Protein AF-A0A7W9NEM8-F1 (afdb_monomer)

pLDDT: mean 87.41, std 11.11, range [58.97, 96.44]

Solvent-accessible surface area (backbone atoms only — not comparable to full-atom values): 5603 Å² total; per-residue (Å²): 80,32,40,33,30,33,31,46,87,86,58,72,79,45,74,34,38,37,31,68,85,69,69,39,71,70,36,86,44,41,68,63,26,38,53,37,39,56,77,24,72,59,40,75,91,55,26,72,30,32,57,94,78,57,75,76,53,89,83,60,74,59,81,52,44,29,42,34,35,37,40,38,44,46,96,88,41,79,39,83,47,75,53,74,27,61,18,69,59,60,38,31,39,43,42,30,55,54,68,58,122

Sequence (101 aa):
MTAVTSAGDKERKQARTLRCDPVGGDHPHGEAACRDITAAAGDFDRLPGDAAKGVCGAGSDLYDPVTVSATGVWDGVTVDYRKTFPNQCKLRLRTGSVFDL

Organism: NCBI:txid103725

Nearest PDB structures (foldseek):
  3sic-assembly1_I-2  TM=8.277E-01  e=9.816E-08  unclassified
  2sic-assembly1_I-2  TM=8.229E-01  e=8.661E-08  unclassified
  6i0i-assembly1_B  TM=7.701E-01  e=4.350E-08  Streptomyces mobaraensis NBRC 13819 = DSM 40847
  6i0i-assembly1_A  TM=8.091E-01  e=2.673E-07  Streptomyces mobaraensis NBRC 13819 = DSM 40847
  4hx2-assembly1_D  TM=7.306E-01  e=4.202E-06  Streptomyces caespitosus

Foldseek 3Di:
DKKKWKDWPPDDIDIWDFDVVPTDTDQPPRPVLSVQCVVVQNDQQSRQACLVPDDQDPVNVQFTKMKMWMFDDGPNDTGTDIDIDRDPVRVRRRRPSNNVD

Structure (mmCIF, N/CA/C/O backbone):
data_AF-A0A7W9NEM8-F1
#
_entry.id   AF-A0A7W9NEM8-F1
#
loop_
_atom_site.group_PDB
_atom_site.id
_atom_site.type_symbol
_atom_site.label_atom_id
_atom_site.label_alt_id
_atom_site.label_comp_id
_atom_site.label_asym_id
_atom_site.label_entity_id
_atom_site.label_seq_id
_atom_site.pdbx_PDB_ins_code
_atom_site.Cartn_x
_atom_site.Cartn_y
_atom_site.Cartn_z
_atom_site.occupancy
_atom_site.B_iso_or_equiv
_atom_site.auth_seq_id
_atom_site.auth_comp_id
_atom_site.auth_asym_id
_atom_site.auth_atom_id
_atom_site.pdbx_PDB_model_num
ATOM 1 N N . MET A 1 1 ? -4.551 3.702 13.252 1.00 66.31 1 MET A 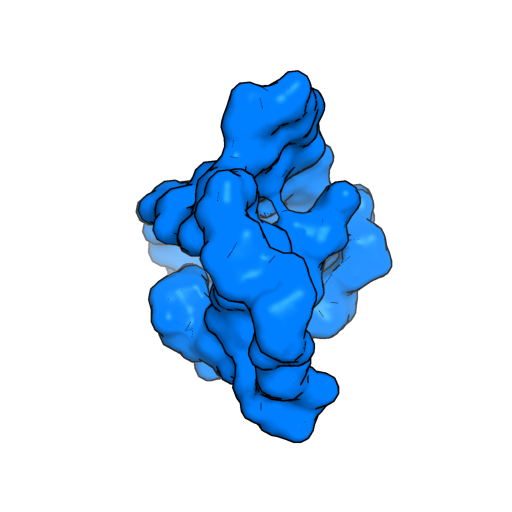N 1
ATOM 2 C CA . MET A 1 1 ? -3.387 4.526 12.842 1.00 66.31 1 MET A CA 1
ATOM 3 C C . MET A 1 1 ? -2.323 3.554 12.386 1.00 66.31 1 MET A C 1
ATOM 5 O O . MET A 1 1 ? -2.093 2.575 13.089 1.00 66.31 1 MET A O 1
ATOM 9 N N . THR A 1 2 ? -1.747 3.789 11.215 1.00 80.38 2 THR A N 1
ATOM 10 C CA . THR A 1 2 ? -0.816 2.879 10.547 1.00 80.38 2 THR A CA 1
ATOM 11 C C . THR A 1 2 ? 0.407 3.670 10.111 1.00 80.38 2 THR A C 1
ATOM 13 O O . THR A 1 2 ? 0.277 4.705 9.463 1.00 80.38 2 THR A O 1
ATOM 16 N N . ALA A 1 3 ? 1.593 3.217 10.494 1.00 80.88 3 ALA A N 1
ATOM 17 C CA . ALA A 1 3 ? 2.853 3.723 9.986 1.00 80.88 3 ALA A CA 1
ATOM 18 C C . ALA A 1 3 ? 3.219 2.936 8.729 1.00 80.88 3 ALA A C 1
ATOM 20 O O . ALA A 1 3 ? 3.282 1.708 8.755 1.00 80.88 3 ALA A O 1
ATOM 21 N N . VAL A 1 4 ? 3.464 3.642 7.634 1.00 84.06 4 VAL A N 1
ATOM 22 C CA . VAL A 1 4 ? 3.878 3.066 6.360 1.00 84.06 4 VAL A CA 1
ATOM 23 C C . VAL A 1 4 ? 5.322 3.472 6.101 1.00 84.06 4 VAL A C 1
ATOM 25 O O . VAL A 1 4 ? 5.693 4.626 6.297 1.00 84.06 4 VAL A O 1
ATOM 28 N N . THR A 1 5 ? 6.161 2.512 5.725 1.00 83.75 5 THR A N 1
ATOM 29 C CA . THR A 1 5 ? 7.595 2.701 5.493 1.00 83.75 5 THR A CA 1
ATOM 30 C C . THR A 1 5 ? 8.008 2.099 4.153 1.00 83.75 5 THR A C 1
ATOM 32 O O . THR A 1 5 ? 7.577 0.995 3.816 1.00 83.75 5 THR A O 1
ATOM 35 N N . SER A 1 6 ? 8.891 2.778 3.420 1.00 80.50 6 SER A N 1
ATOM 36 C CA . SER A 1 6 ? 9.540 2.274 2.205 1.00 80.50 6 SER A CA 1
ATOM 37 C C . SER A 1 6 ? 11.065 2.406 2.299 1.00 80.50 6 SER A C 1
ATOM 39 O O . SER A 1 6 ? 11.586 3.343 2.911 1.00 80.50 6 SER A O 1
ATOM 41 N N . ALA A 1 7 ? 11.793 1.426 1.759 1.00 75.00 7 ALA A N 1
ATOM 42 C CA . ALA A 1 7 ? 13.254 1.399 1.743 1.00 75.00 7 ALA A CA 1
ATOM 43 C C . ALA A 1 7 ? 13.783 0.642 0.512 1.00 75.00 7 ALA A C 1
ATOM 45 O O . ALA A 1 7 ? 13.396 -0.505 0.283 1.00 75.00 7 ALA A O 1
ATOM 46 N N . GLY A 1 8 ? 14.673 1.265 -0.265 1.00 65.75 8 GLY A N 1
ATOM 47 C CA . GLY A 1 8 ? 15.389 0.614 -1.372 1.00 65.75 8 GLY A CA 1
ATOM 48 C C . GLY A 1 8 ? 16.767 0.088 -0.958 1.00 65.75 8 GLY A C 1
ATOM 49 O O . GLY A 1 8 ? 17.307 0.509 0.067 1.00 65.75 8 GLY A O 1
ATOM 50 N N . ASP A 1 9 ? 17.353 -0.788 -1.780 1.00 58.97 9 ASP A N 1
ATOM 51 C CA . ASP A 1 9 ? 18.675 -1.400 -1.549 1.00 58.97 9 ASP A CA 1
ATOM 52 C C . ASP A 1 9 ? 19.832 -0.388 -1.460 1.00 58.97 9 ASP A C 1
ATOM 54 O O . ASP A 1 9 ? 20.866 -0.689 -0.859 1.00 58.97 9 ASP A O 1
ATOM 58 N N . LYS A 1 10 ? 19.674 0.817 -2.032 1.00 60.31 10 LYS A N 1
ATOM 59 C CA . LYS A 1 10 ? 20.732 1.839 -2.058 1.00 60.31 10 LYS A CA 1
ATOM 60 C C . LYS A 1 10 ? 20.553 3.058 -1.159 1.00 60.31 10 LYS A C 1
ATOM 62 O O . LYS A 1 10 ? 21.580 3.675 -0.924 1.00 60.31 10 LYS A O 1
ATOM 67 N N . GLU A 1 11 ? 19.370 3.419 -0.635 1.00 66.50 11 GLU A N 1
ATOM 68 C CA . GLU A 1 11 ? 19.274 4.457 0.418 1.00 66.50 11 GLU A CA 1
ATOM 69 C C . GLU A 1 11 ? 17.870 4.734 1.012 1.00 66.50 11 GLU A C 1
ATOM 71 O O . GLU A 1 11 ? 16.837 4.379 0.452 1.00 66.50 11 GLU A O 1
ATOM 76 N N . ARG A 1 12 ? 17.921 5.413 2.178 1.00 66.75 12 ARG A N 1
ATOM 77 C CA . ARG A 1 12 ? 16.903 6.062 3.040 1.00 66.75 12 ARG A CA 1
ATOM 78 C C . ARG A 1 12 ? 15.548 5.374 3.222 1.00 66.75 12 ARG A C 1
ATOM 80 O O . ARG A 1 12 ? 14.633 5.488 2.417 1.00 66.75 12 ARG A O 1
ATOM 87 N N . LYS A 1 13 ? 15.375 4.828 4.429 1.00 77.94 13 LYS A N 1
ATOM 88 C CA . LYS A 1 13 ? 14.065 4.488 4.988 1.00 77.94 13 LYS A CA 1
ATOM 89 C C . LYS A 1 13 ? 13.244 5.764 5.155 1.00 77.94 13 LYS A C 1
ATOM 91 O O . LYS A 1 13 ? 13.617 6.634 5.942 1.00 77.94 13 LYS A O 1
ATOM 96 N N . GLN A 1 14 ? 12.134 5.855 4.441 1.00 86.50 14 GLN A N 1
ATOM 97 C CA . GLN A 1 14 ? 11.130 6.883 4.665 1.00 86.50 14 GLN A CA 1
ATOM 98 C C . GLN A 1 14 ? 9.956 6.260 5.398 1.00 86.50 14 GLN A C 1
ATOM 100 O O . GLN A 1 14 ? 9.493 5.196 5.002 1.00 86.50 14 GLN A O 1
ATOM 105 N N . ALA A 1 15 ? 9.486 6.913 6.455 1.00 91.06 15 ALA A N 1
ATOM 106 C CA . ALA A 1 15 ? 8.287 6.517 7.177 1.00 91.06 15 ALA A CA 1
ATOM 107 C C . ALA A 1 15 ? 7.315 7.695 7.220 1.00 91.06 15 ALA A C 1
ATOM 109 O O . ALA A 1 15 ? 7.741 8.840 7.392 1.00 91.06 15 ALA A O 1
ATOM 110 N N . ARG A 1 16 ? 6.027 7.397 7.058 1.00 95.31 16 ARG A N 1
ATOM 111 C CA . ARG A 1 16 ? 4.914 8.327 7.254 1.00 95.31 16 ARG A CA 1
ATOM 112 C C . ARG A 1 16 ? 3.825 7.649 8.067 1.00 95.31 16 ARG A C 1
ATOM 114 O O . ARG A 1 16 ? 3.641 6.434 8.023 1.00 95.31 16 ARG A O 1
ATOM 121 N N . THR A 1 17 ? 3.086 8.450 8.802 1.00 95.94 17 THR A N 1
ATOM 122 C CA . THR A 1 17 ? 1.891 8.062 9.535 1.00 95.94 17 THR A CA 1
ATOM 123 C C . THR A 1 17 ? 0.649 8.299 8.687 1.00 95.94 17 THR A C 1
ATOM 125 O O . THR A 1 17 ? 0.532 9.294 7.970 1.00 95.94 17 THR A O 1
ATOM 128 N N . LEU A 1 18 ? -0.297 7.373 8.792 1.00 96.19 18 LEU A N 1
ATOM 129 C CA . LEU A 1 18 ? -1.593 7.445 8.145 1.00 96.19 18 LEU A CA 1
ATOM 130 C C . LEU A 1 18 ? -2.691 7.066 9.141 1.00 96.19 18 LEU A C 1
ATOM 132 O O . LEU A 1 18 ? -2.626 6.062 9.857 1.00 96.19 18 LEU A O 1
ATOM 136 N N . ARG A 1 19 ? -3.737 7.875 9.188 1.00 96.00 19 ARG A N 1
ATOM 137 C CA . ARG A 1 19 ? -4.999 7.590 9.871 1.00 96.00 19 ARG A CA 1
ATOM 138 C C . ARG A 1 19 ? -6.102 7.736 8.838 1.00 96.00 19 ARG A C 1
ATOM 140 O O . ARG A 1 19 ? -6.027 8.664 8.047 1.00 96.00 19 ARG A O 1
ATOM 147 N N . CYS A 1 20 ? -7.080 6.831 8.841 1.00 95.69 20 CYS A N 1
ATOM 148 C CA . CYS A 1 20 ? -8.137 6.804 7.826 1.00 95.69 20 CYS A CA 1
ATOM 149 C C . CYS A 1 20 ? -9.522 7.201 8.336 1.00 95.69 20 CYS A C 1
ATOM 151 O O . CYS A 1 20 ? -10.413 7.399 7.520 1.00 95.69 20 CYS A O 1
ATOM 153 N N . ASP A 1 21 ? -9.681 7.390 9.649 1.00 89.25 21 ASP A N 1
ATOM 154 C CA . ASP A 1 21 ? -10.932 7.856 10.245 1.00 89.25 21 ASP A CA 1
ATOM 155 C C . ASP A 1 21 ? -10.683 8.909 11.352 1.00 89.25 21 ASP A C 1
ATOM 157 O O . ASP A 1 21 ? -10.190 8.590 12.444 1.00 89.25 21 ASP A O 1
ATOM 161 N N . PRO A 1 22 ? -10.931 10.200 11.063 1.00 93.00 22 PRO A N 1
ATOM 162 C CA . PRO A 1 22 ? -10.840 10.818 9.734 1.00 93.00 22 PRO A CA 1
ATOM 163 C C . PRO A 1 22 ? -9.425 10.721 9.135 1.00 93.00 22 PRO A C 1
ATOM 165 O O . PRO A 1 22 ? -8.445 10.482 9.852 1.00 93.00 22 PRO A O 1
ATOM 168 N N . VAL A 1 23 ? -9.316 10.949 7.819 1.00 95.69 23 VAL A N 1
ATOM 169 C CA . VAL A 1 23 ? -8.031 10.947 7.098 1.00 95.69 23 VAL A CA 1
ATOM 170 C C . VAL A 1 23 ? -7.058 11.963 7.711 1.00 95.69 23 VAL A C 1
ATOM 172 O O . VAL A 1 23 ? -7.413 13.117 7.947 1.00 95.69 23 VAL A O 1
ATOM 175 N N . GLY A 1 24 ? -5.823 11.544 7.986 1.00 95.00 24 GLY A N 1
ATOM 176 C CA . GLY A 1 24 ? -4.773 12.419 8.503 1.00 95.00 24 GLY A CA 1
ATOM 177 C C . GLY A 1 24 ? -3.428 11.719 8.680 1.00 95.00 24 GLY A C 1
ATOM 178 O O . GLY A 1 24 ? -3.269 10.552 8.326 1.00 95.00 24 GLY A O 1
ATOM 179 N N . GLY A 1 25 ? -2.473 12.437 9.270 1.00 94.56 25 GLY A N 1
ATOM 180 C CA . GLY A 1 25 ? -1.061 12.048 9.303 1.00 94.56 25 GLY A CA 1
ATOM 181 C C . GLY A 1 25 ? -0.249 12.849 8.286 1.00 94.56 25 GLY A C 1
ATOM 182 O O . GLY A 1 25 ? -0.727 13.852 7.759 1.00 94.56 25 GLY A O 1
ATOM 183 N N . ASP A 1 26 ? 0.979 12.417 8.034 1.00 95.25 26 ASP A N 1
ATOM 184 C CA . ASP A 1 26 ? 1.954 13.073 7.151 1.00 95.25 26 ASP A CA 1
ATOM 185 C C . ASP A 1 26 ? 2.171 12.317 5.828 1.00 95.25 26 ASP A C 1
ATOM 187 O O . ASP A 1 26 ? 3.044 12.668 5.036 1.00 95.25 26 ASP A O 1
ATOM 191 N N . HIS A 1 27 ? 1.368 11.284 5.559 1.00 95.19 27 HIS A N 1
ATOM 192 C CA . HIS A 1 27 ? 1.402 10.565 4.291 1.00 95.19 27 HIS A CA 1
ATOM 193 C C . HIS A 1 27 ? 0.966 11.476 3.119 1.00 95.19 27 HIS A C 1
ATOM 195 O O . HIS A 1 27 ? -0.171 11.958 3.122 1.00 95.19 27 HIS A O 1
ATOM 201 N N . PRO A 1 28 ? 1.798 11.665 2.072 1.00 95.06 28 PRO A N 1
ATOM 202 C CA . PRO A 1 28 ? 1.534 12.638 1.001 1.00 95.06 28 PRO A CA 1
ATOM 203 C C . PRO A 1 28 ? 0.263 12.330 0.196 1.00 95.06 28 PRO A C 1
ATOM 205 O O . PRO A 1 28 ? -0.400 13.233 -0.306 1.00 95.06 28 PRO A O 1
ATOM 208 N N . HIS A 1 29 ? -0.109 11.050 0.111 1.00 94.62 29 HIS A N 1
ATOM 209 C CA . HIS A 1 29 ? -1.306 10.571 -0.589 1.00 94.62 29 HIS A CA 1
ATOM 210 C C . HIS A 1 29 ? -2.389 10.026 0.356 1.00 94.62 29 HIS A C 1
ATOM 212 O O . HIS A 1 29 ? -2.989 8.993 0.067 1.00 94.62 29 HIS A O 1
ATOM 218 N N . GLY A 1 30 ? -2.614 10.677 1.504 1.00 95.50 30 GLY A N 1
ATOM 219 C CA . GLY A 1 30 ? -3.469 10.155 2.580 1.00 95.50 30 GLY A CA 1
ATOM 220 C C . GLY A 1 30 ? -4.857 9.670 2.137 1.00 95.50 30 GLY A C 1
ATOM 221 O O . GLY A 1 30 ? -5.235 8.544 2.452 1.00 95.50 30 GLY A O 1
ATOM 222 N N . GLU A 1 31 ? -5.592 10.461 1.348 1.00 95.94 31 GLU A N 1
ATOM 223 C CA . GLU A 1 31 ? -6.929 10.078 0.863 1.00 95.94 31 GLU A CA 1
ATOM 224 C C . GLU A 1 31 ? -6.896 8.846 -0.053 1.00 95.94 31 GLU A C 1
ATOM 226 O O . GLU A 1 31 ? -7.657 7.896 0.139 1.00 95.94 31 GLU A O 1
ATOM 231 N N . ALA A 1 32 ? -5.987 8.833 -1.034 1.00 94.56 32 ALA A N 1
ATOM 232 C CA . ALA A 1 32 ? -5.858 7.726 -1.977 1.00 94.56 32 ALA A CA 1
ATOM 233 C C . ALA A 1 32 ? -5.409 6.435 -1.277 1.00 94.56 32 ALA A C 1
ATOM 235 O O . ALA A 1 32 ? -5.991 5.380 -1.522 1.00 94.56 32 ALA A O 1
ATOM 236 N N . ALA A 1 33 ? -4.436 6.533 -0.365 1.00 95.19 33 ALA A N 1
ATOM 237 C CA . ALA A 1 33 ? -3.954 5.406 0.422 1.00 95.19 33 ALA A CA 1
ATOM 238 C C . ALA A 1 33 ? -5.058 4.840 1.326 1.00 95.19 33 ALA A C 1
ATOM 240 O O . ALA A 1 33 ? -5.273 3.631 1.349 1.00 95.19 33 ALA A O 1
ATOM 241 N N . CYS A 1 34 ? -5.818 5.696 2.017 1.00 96.12 34 CYS A N 1
ATOM 242 C CA . CYS A 1 34 ? -6.938 5.246 2.841 1.00 96.12 34 CYS A CA 1
ATOM 243 C C . CYS A 1 34 ? -8.050 4.589 2.025 1.00 96.12 34 CYS A C 1
ATOM 245 O O . CYS A 1 34 ? -8.579 3.565 2.456 1.00 96.12 34 CYS A O 1
ATOM 247 N N . ARG A 1 35 ? -8.378 5.113 0.837 1.00 95.25 35 ARG A N 1
ATOM 248 C CA . ARG A 1 35 ? -9.327 4.472 -0.087 1.00 95.25 35 ARG A CA 1
ATOM 249 C C . ARG A 1 35 ? -8.879 3.055 -0.453 1.00 95.25 35 ARG A C 1
ATOM 251 O O . ARG A 1 35 ? -9.691 2.136 -0.391 1.00 95.25 35 ARG A O 1
ATOM 258 N N . ASP A 1 36 ? -7.607 2.871 -0.806 1.00 95.06 36 ASP A N 1
ATOM 259 C CA . ASP A 1 36 ? -7.078 1.566 -1.221 1.00 95.06 36 ASP A CA 1
ATOM 260 C C . ASP A 1 36 ? -6.985 0.572 -0.053 1.00 95.06 36 ASP A C 1
ATOM 262 O O . ASP A 1 36 ? -7.384 -0.583 -0.206 1.00 95.06 36 ASP A O 1
ATOM 266 N N . ILE A 1 37 ? -6.552 1.019 1.132 1.00 95.06 37 ILE A N 1
ATOM 267 C CA . ILE A 1 37 ? -6.537 0.187 2.347 1.00 95.06 37 ILE A CA 1
ATOM 268 C C . ILE A 1 37 ? -7.966 -0.206 2.748 1.00 95.06 37 ILE A C 1
ATOM 270 O O . ILE A 1 37 ? -8.203 -1.354 3.117 1.00 95.06 37 ILE A O 1
ATOM 274 N N . THR A 1 38 ? -8.935 0.707 2.616 1.00 94.88 38 THR A N 1
ATOM 275 C CA . THR A 1 38 ? -10.354 0.417 2.880 1.00 94.88 38 THR A CA 1
ATOM 276 C C . THR A 1 38 ? -10.907 -0.612 1.903 1.00 94.88 38 THR A C 1
ATOM 278 O O . THR A 1 38 ? -11.545 -1.572 2.326 1.00 94.88 38 THR A O 1
ATOM 281 N N . ALA A 1 39 ? -10.629 -0.460 0.605 1.00 94.50 39 ALA A N 1
ATOM 282 C CA . ALA A 1 39 ? -11.053 -1.419 -0.416 1.00 94.50 39 ALA A CA 1
ATOM 283 C C . ALA A 1 39 ? -10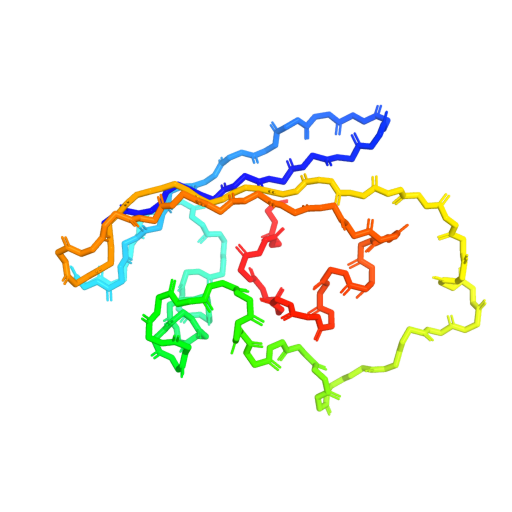.474 -2.824 -0.179 1.00 94.50 39 ALA A C 1
ATOM 285 O O . ALA A 1 39 ? -11.115 -3.821 -0.507 1.00 94.50 39 ALA A O 1
ATOM 286 N N . ALA A 1 40 ? -9.286 -2.898 0.422 1.00 95.25 40 ALA A N 1
ATOM 287 C CA . ALA A 1 40 ? -8.638 -4.143 0.810 1.00 95.25 40 ALA A CA 1
ATOM 288 C C . ALA A 1 40 ? -8.974 -4.608 2.240 1.00 95.25 40 ALA A C 1
ATOM 290 O O . ALA A 1 40 ? -8.420 -5.604 2.697 1.00 95.25 40 ALA A O 1
ATOM 291 N N . ALA A 1 41 ? -9.854 -3.904 2.961 1.00 94.06 41 ALA A N 1
ATOM 292 C CA . ALA A 1 41 ? -10.194 -4.173 4.360 1.00 94.06 41 ALA A CA 1
ATOM 293 C C . ALA A 1 41 ? -8.964 -4.302 5.289 1.00 94.06 41 ALA A C 1
ATOM 295 O O . ALA A 1 41 ? -8.945 -5.130 6.196 1.00 94.06 41 ALA A O 1
ATOM 296 N N . GLY A 1 42 ? -7.925 -3.493 5.056 1.00 93.12 42 GLY A N 1
ATOM 297 C CA . GLY A 1 42 ? -6.686 -3.521 5.840 1.00 93.12 42 GLY A CA 1
ATOM 298 C C . GLY A 1 42 ? -5.671 -4.590 5.425 1.00 93.12 42 GLY A C 1
ATOM 299 O O . GLY A 1 42 ? -4.574 -4.614 5.981 1.00 93.12 42 GLY A O 1
ATOM 300 N N . ASP A 1 43 ? -5.992 -5.445 4.450 1.00 94.69 43 ASP A N 1
ATOM 301 C CA . ASP A 1 43 ? -5.087 -6.472 3.928 1.00 94.69 43 ASP A CA 1
ATOM 302 C C . ASP A 1 43 ? -4.177 -5.896 2.828 1.00 94.69 43 ASP A C 1
ATOM 304 O O . ASP A 1 43 ? -4.576 -5.694 1.678 1.00 94.69 43 ASP A O 1
ATOM 308 N N . PHE A 1 44 ? -2.915 -5.646 3.177 1.00 94.69 44 PHE A N 1
ATOM 309 C CA . PHE A 1 44 ? -1.939 -5.029 2.276 1.00 94.69 44 PHE A CA 1
ATOM 310 C C . PHE A 1 44 ? -1.558 -5.914 1.073 1.00 94.69 44 PHE A C 1
ATOM 312 O O . PHE A 1 44 ? -1.079 -5.390 0.064 1.00 94.69 44 PHE A O 1
ATOM 319 N N . ASP A 1 45 ? -1.799 -7.231 1.121 1.00 94.25 45 ASP A N 1
ATOM 320 C CA . ASP A 1 45 ? -1.580 -8.130 -0.020 1.00 94.25 45 ASP A CA 1
ATOM 321 C C . ASP A 1 45 ? -2.712 -8.065 -1.056 1.00 94.25 45 ASP A C 1
ATOM 323 O O . ASP A 1 45 ? -2.512 -8.452 -2.218 1.00 94.25 45 ASP A O 1
ATOM 327 N N . ARG A 1 46 ? -3.875 -7.538 -0.649 1.00 94.88 46 ARG A N 1
ATOM 328 C CA . ARG A 1 46 ? -5.095 -7.394 -1.457 1.00 94.88 46 ARG A CA 1
ATOM 329 C C . ARG A 1 46 ? -5.358 -5.963 -1.913 1.00 94.88 46 ARG A C 1
ATOM 331 O O . ARG A 1 46 ? -6.445 -5.683 -2.419 1.00 94.88 46 ARG A O 1
ATOM 338 N N . LEU A 1 47 ? -4.379 -5.069 -1.762 1.00 94.56 47 LEU A N 1
ATOM 339 C CA . LEU A 1 47 ? -4.477 -3.713 -2.293 1.00 94.56 47 LEU A CA 1
ATOM 340 C C . LEU A 1 47 ? -4.807 -3.755 -3.795 1.00 94.56 47 LEU A C 1
ATOM 342 O O . LEU A 1 47 ? -4.228 -4.560 -4.530 1.00 94.56 47 LEU A O 1
ATOM 346 N N . PRO A 1 48 ? -5.724 -2.890 -4.264 1.00 91.62 48 PRO A N 1
ATOM 347 C CA . PRO A 1 48 ? -6.142 -2.879 -5.665 1.00 91.62 48 PRO A CA 1
ATOM 348 C C . PRO A 1 48 ? -4.994 -2.502 -6.613 1.00 91.62 48 PRO A C 1
ATOM 350 O O . PRO A 1 48 ? -4.997 -2.902 -7.779 1.00 91.62 48 PRO A O 1
ATOM 353 N N . GLY A 1 49 ? -4.001 -1.764 -6.105 1.00 88.62 49 GLY A N 1
ATOM 354 C CA . GLY A 1 49 ? -2.850 -1.313 -6.871 1.00 88.62 49 GLY A CA 1
ATOM 355 C C . GLY A 1 49 ? -3.210 -0.349 -8.004 1.00 88.62 49 GLY A C 1
ATOM 356 O O . GLY A 1 49 ? -4.354 0.072 -8.159 1.00 88.62 49 GLY A O 1
ATOM 357 N N . ASP A 1 50 ? -2.220 -0.034 -8.838 1.00 82.81 50 ASP A N 1
ATOM 358 C CA . ASP A 1 50 ? -2.401 0.753 -10.066 1.00 82.81 50 ASP A CA 1
ATOM 359 C C . ASP A 1 50 ? -2.542 -0.136 -11.316 1.00 82.81 50 ASP A C 1
ATOM 361 O O . ASP A 1 50 ? -2.240 0.286 -12.432 1.00 82.81 50 ASP A O 1
ATOM 365 N N . ALA A 1 51 ? -3.010 -1.380 -11.159 1.00 63.09 51 ALA A N 1
ATOM 366 C CA . ALA A 1 51 ? -3.084 -2.361 -12.246 1.00 63.09 51 ALA A CA 1
ATOM 367 C C . ALA A 1 51 ? -3.910 -1.884 -13.461 1.00 63.09 51 ALA A C 1
ATOM 369 O O . ALA A 1 51 ? -3.616 -2.262 -14.591 1.00 63.09 51 ALA A O 1
ATOM 370 N N . ALA A 1 52 ? -4.908 -1.019 -13.247 1.00 59.84 52 ALA A N 1
ATOM 371 C CA . ALA A 1 52 ? -5.699 -0.412 -14.321 1.00 59.84 52 ALA A CA 1
ATOM 372 C C . ALA A 1 52 ? -5.014 0.792 -15.003 1.00 59.84 52 ALA A C 1
ATOM 374 O O . ALA A 1 52 ? -5.484 1.254 -16.040 1.00 59.84 52 ALA A O 1
ATOM 375 N N . LYS A 1 53 ? -3.938 1.331 -14.415 1.00 59.75 53 LYS A N 1
ATOM 376 C CA . LYS A 1 53 ? -3.318 2.610 -14.799 1.00 59.75 53 LYS A CA 1
ATOM 377 C C . LYS A 1 53 ? -1.903 2.490 -15.361 1.00 59.7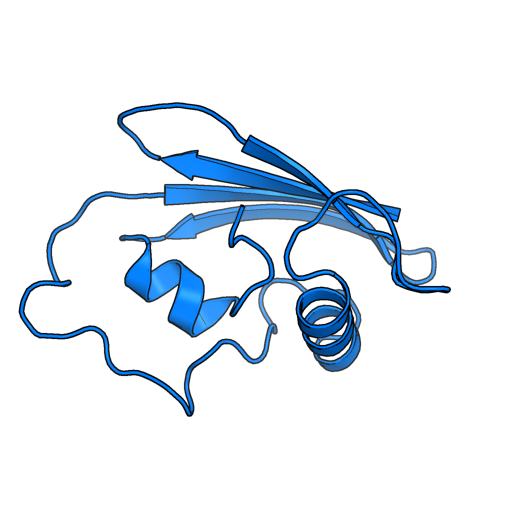5 53 LYS A C 1
ATOM 379 O O . LYS A 1 53 ? -1.381 3.489 -15.848 1.00 59.75 53 L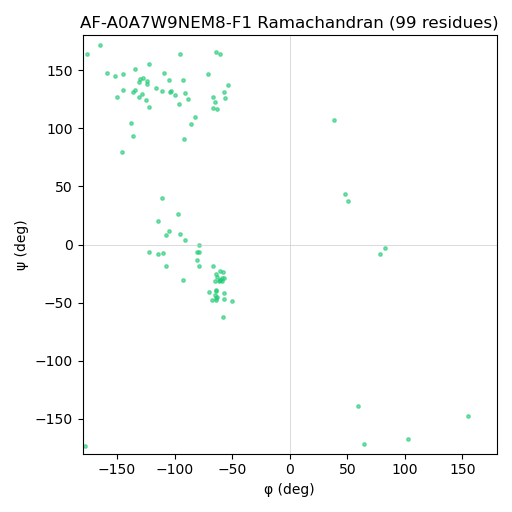YS A O 1
ATOM 384 N N . GLY A 1 54 ? -1.272 1.317 -15.327 1.00 61.47 54 GLY A N 1
ATOM 385 C CA . GLY A 1 54 ? 0.101 1.203 -15.807 1.00 61.47 54 GLY A CA 1
ATOM 386 C C . GLY A 1 54 ? 0.531 -0.204 -16.183 1.00 61.47 54 GLY A C 1
ATOM 387 O O . GLY A 1 54 ? 0.151 -1.195 -15.569 1.00 61.47 54 GLY A O 1
ATOM 388 N N . VAL A 1 55 ? 1.403 -0.266 -17.182 1.00 71.12 55 VAL A N 1
ATOM 389 C CA . VAL A 1 55 ? 2.330 -1.376 -17.389 1.00 71.12 55 VAL A CA 1
ATOM 390 C C . VAL A 1 55 ? 3.711 -0.900 -16.952 1.00 71.12 55 VAL A C 1
ATOM 392 O O . VAL A 1 55 ? 4.074 0.253 -17.190 1.00 71.12 55 VAL A O 1
ATOM 395 N N . CYS A 1 56 ? 4.496 -1.768 -16.313 1.00 78.94 56 CYS A N 1
ATOM 396 C CA . CYS A 1 56 ? 5.926 -1.500 -16.181 1.00 78.94 56 CYS A CA 1
ATOM 397 C C . CYS A 1 56 ? 6.528 -1.557 -17.585 1.00 78.94 56 CYS A C 1
ATOM 399 O O . CYS A 1 56 ? 6.410 -2.586 -18.248 1.00 78.94 56 CYS A O 1
ATOM 401 N N . GLY A 1 57 ? 7.081 -0.441 -18.064 1.00 69.31 57 GLY A N 1
ATOM 402 C CA . GLY A 1 57 ? 7.680 -0.370 -19.396 1.00 69.31 57 GLY A CA 1
ATOM 403 C C . GLY A 1 57 ? 8.892 -1.298 -19.521 1.00 69.31 57 GLY A C 1
ATOM 404 O O . GLY A 1 57 ? 9.441 -1.743 -18.519 1.00 69.31 57 GLY A O 1
ATOM 405 N N . ALA A 1 58 ? 9.357 -1.552 -20.746 1.00 61.38 58 ALA A N 1
ATOM 406 C CA . ALA A 1 58 ? 10.474 -2.475 -21.006 1.00 61.38 58 ALA A CA 1
ATOM 407 C C . ALA A 1 58 ? 11.792 -2.098 -20.285 1.00 61.38 58 ALA A C 1
ATOM 409 O O . ALA A 1 58 ? 12.626 -2.951 -20.016 1.00 61.38 58 ALA A O 1
ATOM 410 N N . GLY A 1 59 ? 11.987 -0.822 -19.926 1.00 63.19 59 GLY A N 1
ATOM 411 C CA . GLY A 1 59 ? 13.133 -0.376 -19.117 1.00 63.19 59 GLY A CA 1
ATOM 412 C C . GLY A 1 59 ? 12.996 -0.643 -17.610 1.00 63.19 59 GLY A C 1
ATOM 413 O O . GLY A 1 59 ? 13.927 -0.391 -16.853 1.00 63.19 59 GLY A O 1
ATOM 414 N N . SER A 1 60 ? 11.835 -1.124 -17.161 1.00 64.06 60 SER A N 1
ATOM 415 C CA . SER A 1 60 ? 11.488 -1.390 -15.759 1.00 64.06 60 SER A CA 1
ATOM 416 C C . SER A 1 60 ? 11.714 -2.848 -15.346 1.00 64.06 60 SER A C 1
ATOM 418 O O . SER A 1 60 ? 11.284 -3.236 -14.261 1.00 64.06 60 SER A O 1
ATOM 420 N N . ASP A 1 61 ? 12.356 -3.657 -16.191 1.00 70.44 61 ASP A N 1
ATOM 421 C CA . ASP A 1 61 ? 12.779 -5.025 -15.858 1.00 70.44 61 ASP A CA 1
ATOM 422 C C . ASP A 1 61 ? 14.081 -5.052 -15.045 1.00 70.44 61 ASP A C 1
ATOM 424 O O . ASP A 1 61 ? 14.498 -6.104 -14.560 1.00 70.44 61 ASP A O 1
ATOM 428 N N . LEU A 1 62 ? 14.714 -3.887 -14.861 1.00 79.75 62 LEU A N 1
ATOM 429 C CA . LEU A 1 62 ? 15.843 -3.731 -13.956 1.00 79.75 62 LEU A CA 1
ATOM 430 C C . LEU A 1 62 ? 15.438 -4.183 -12.549 1.00 79.75 62 LEU A C 1
ATOM 432 O O . LEU A 1 62 ? 14.434 -3.735 -11.981 1.00 79.75 62 LEU A O 1
ATOM 436 N N . TYR A 1 63 ? 16.232 -5.104 -12.015 1.00 86.38 63 TYR A N 1
ATOM 437 C CA . TYR A 1 63 ? 16.099 -5.585 -10.654 1.00 86.38 63 TYR A CA 1
ATOM 438 C C . TYR A 1 63 ? 16.799 -4.603 -9.714 1.00 86.38 63 TYR A C 1
ATOM 440 O O . TYR A 1 63 ? 18.023 -4.488 -9.727 1.00 86.38 63 TYR A O 1
ATOM 448 N N . ASP A 1 64 ? 15.998 -3.884 -8.936 1.00 87.25 64 ASP A N 1
ATOM 449 C CA . ASP A 1 64 ? 16.428 -2.909 -7.933 1.00 87.25 64 ASP A CA 1
ATOM 450 C C . ASP A 1 64 ? 15.425 -2.982 -6.777 1.00 87.25 64 ASP A C 1
ATOM 452 O O . ASP A 1 64 ? 14.429 -2.247 -6.760 1.00 87.25 64 ASP A O 1
ATOM 456 N N . PRO A 1 65 ? 15.561 -3.988 -5.899 1.00 90.19 65 PRO A N 1
ATOM 457 C CA . PRO A 1 65 ? 14.470 -4.382 -5.040 1.00 90.19 65 PRO A CA 1
ATOM 458 C C . PRO A 1 65 ? 14.205 -3.339 -3.955 1.00 90.19 65 PRO A C 1
ATOM 460 O O . PRO A 1 65 ? 15.088 -2.654 -3.437 1.00 90.19 65 PRO A O 1
ATOM 463 N N . VAL A 1 66 ? 12.927 -3.232 -3.607 1.00 90.69 66 VAL A N 1
ATOM 464 C CA . VAL A 1 66 ? 12.427 -2.283 -2.614 1.00 90.69 66 VAL A CA 1
ATOM 465 C C . VAL A 1 66 ? 11.664 -3.061 -1.562 1.00 90.69 66 VAL A C 1
ATOM 467 O O . VAL A 1 66 ? 10.721 -3.787 -1.878 1.00 90.69 66 VAL A O 1
ATOM 470 N N . THR A 1 67 ? 12.060 -2.904 -0.304 1.00 93.12 67 THR A N 1
ATOM 471 C CA . THR A 1 67 ? 11.364 -3.487 0.840 1.00 93.12 67 THR A CA 1
ATOM 472 C C . THR A 1 67 ? 10.495 -2.433 1.500 1.00 93.12 67 THR A C 1
ATOM 474 O O . THR A 1 67 ? 10.951 -1.346 1.851 1.00 93.12 67 THR A O 1
ATOM 477 N N . VAL A 1 68 ? 9.231 -2.771 1.703 1.00 94.88 68 VAL A N 1
ATOM 478 C CA . VAL A 1 68 ? 8.259 -1.905 2.360 1.00 94.88 68 VAL A CA 1
ATOM 479 C C . VAL A 1 68 ? 7.677 -2.592 3.582 1.00 94.88 68 VAL A C 1
ATOM 481 O O . VAL A 1 68 ? 7.662 -3.823 3.668 1.00 94.88 68 VAL A O 1
ATOM 484 N N . SER A 1 69 ? 7.197 -1.800 4.534 1.00 95.62 69 SER A N 1
ATOM 485 C CA . SER A 1 69 ? 6.471 -2.315 5.689 1.00 95.62 69 SER A CA 1
ATOM 486 C C . SER A 1 69 ? 5.357 -1.383 6.124 1.00 95.62 69 SER A C 1
ATOM 488 O O . SER A 1 69 ? 5.509 -0.166 6.049 1.00 95.62 69 SER A O 1
ATOM 490 N N . ALA A 1 70 ? 4.267 -1.952 6.624 1.00 96.38 70 ALA A N 1
ATOM 491 C CA . ALA A 1 70 ? 3.195 -1.214 7.270 1.00 96.38 70 ALA A CA 1
ATOM 492 C C . ALA A 1 70 ? 2.909 -1.838 8.635 1.00 96.38 70 ALA A C 1
ATOM 494 O O . ALA A 1 70 ? 2.741 -3.050 8.735 1.00 96.38 70 ALA A O 1
ATOM 495 N N . THR A 1 71 ? 2.864 -1.017 9.679 1.00 96.44 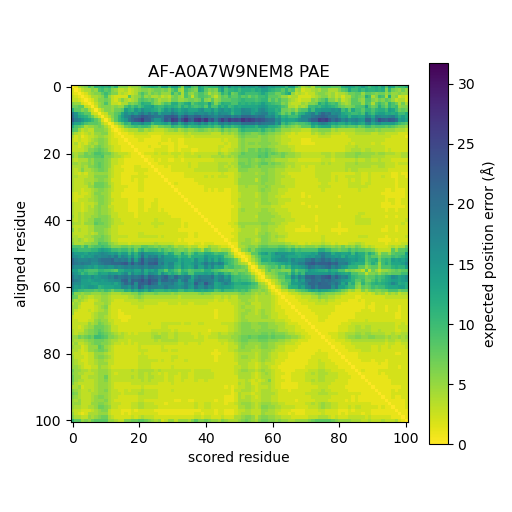71 THR A N 1
ATOM 496 C CA . THR A 1 71 ? 2.552 -1.460 11.039 1.00 96.44 71 THR A CA 1
ATOM 497 C C . THR A 1 71 ? 1.470 -0.585 11.641 1.00 96.44 71 THR A C 1
ATOM 499 O O . THR A 1 71 ? 1.436 0.623 11.414 1.00 96.44 71 THR A O 1
ATOM 502 N N . GLY A 1 72 ? 0.561 -1.166 12.412 1.00 94.94 72 GLY A N 1
ATOM 503 C CA . GLY A 1 72 ? -0.482 -0.392 13.073 1.00 94.94 72 GLY A CA 1
ATOM 504 C C . GLY A 1 72 ? -1.718 -1.203 13.391 1.00 94.94 72 GLY A C 1
ATOM 505 O O . GLY A 1 72 ? -1.638 -2.390 13.693 1.00 94.94 72 GLY A O 1
ATOM 506 N N . VAL A 1 73 ? -2.868 -0.537 13.340 1.00 94.88 73 VAL A N 1
ATOM 507 C CA . VAL A 1 73 ? -4.169 -1.154 13.605 1.00 94.88 73 VAL A CA 1
ATOM 508 C C . VAL A 1 73 ? -5.176 -0.688 12.566 1.00 94.88 73 VAL A C 1
ATOM 510 O O . VAL A 1 73 ? -5.320 0.522 12.338 1.00 94.88 73 VAL A O 1
ATOM 513 N N . TRP A 1 74 ? -5.882 -1.659 11.994 1.00 93.44 74 TRP A N 1
ATOM 514 C CA . TRP A 1 74 ? -7.016 -1.481 11.101 1.00 93.44 74 TRP A CA 1
ATOM 515 C C . TRP A 1 74 ? -8.234 -2.196 11.690 1.00 93.44 74 TRP A C 1
ATOM 517 O O . TRP A 1 74 ? -8.180 -3.401 11.897 1.00 93.44 74 TRP A O 1
ATOM 527 N N . ASP A 1 75 ? -9.301 -1.458 11.999 1.00 90.44 75 ASP A N 1
ATOM 528 C CA . ASP A 1 75 ? -10.555 -2.003 12.557 1.00 90.44 75 ASP A CA 1
ATOM 529 C C . ASP A 1 75 ? -10.360 -2.980 13.742 1.00 90.44 75 ASP A C 1
ATOM 531 O O . ASP A 1 75 ? -10.919 -4.070 13.808 1.00 90.44 75 ASP A O 1
ATOM 535 N N . GLY A 1 76 ? -9.463 -2.620 14.669 1.00 92.19 76 GLY A N 1
ATOM 536 C CA . GLY A 1 76 ? -9.111 -3.449 15.830 1.00 92.19 76 GLY A CA 1
ATOM 537 C C . GLY A 1 76 ? -8.142 -4.605 15.546 1.00 92.19 76 GLY A C 1
ATOM 538 O O . GLY A 1 76 ? -7.630 -5.204 16.489 1.00 92.19 76 GLY A O 1
ATOM 539 N N . VAL A 1 77 ? -7.823 -4.881 14.280 1.00 92.00 77 VAL A N 1
ATOM 540 C CA . VAL A 1 77 ? -6.861 -5.909 13.866 1.00 92.00 77 VAL A CA 1
ATOM 541 C C . VAL A 1 77 ? -5.464 -5.308 13.739 1.00 92.00 77 VAL A C 1
ATOM 543 O O . VAL A 1 77 ? -5.262 -4.271 13.102 1.00 92.00 77 VAL A O 1
ATOM 546 N N . THR A 1 78 ? -4.476 -5.964 14.348 1.00 94.25 78 THR A N 1
ATOM 547 C CA . THR A 1 78 ? -3.070 -5.576 14.205 1.00 94.25 78 THR A CA 1
ATOM 548 C C . THR A 1 78 ? -2.602 -5.798 12.772 1.00 94.25 78 THR A C 1
ATOM 550 O O . THR A 1 78 ? -2.711 -6.894 12.229 1.00 94.25 78 THR A O 1
ATOM 553 N N . VAL A 1 79 ? -2.035 -4.750 12.186 1.00 94.44 79 VAL A N 1
ATOM 554 C CA . VAL A 1 79 ? -1.336 -4.796 10.905 1.00 94.44 79 VAL A CA 1
ATOM 555 C C . VAL A 1 79 ? 0.153 -4.942 11.197 1.00 94.44 79 VAL A C 1
ATOM 557 O O . VAL A 1 79 ? 0.739 -4.077 11.849 1.00 94.44 79 VAL A O 1
ATOM 560 N N . ASP A 1 80 ? 0.758 -6.012 10.690 1.00 95.56 80 ASP A N 1
ATOM 561 C CA . ASP A 1 80 ? 2.209 -6.185 10.595 1.00 95.56 80 ASP A CA 1
ATOM 562 C C . ASP A 1 80 ? 2.533 -6.763 9.216 1.00 95.56 80 ASP A C 1
ATOM 564 O O . ASP A 1 80 ? 2.435 -7.964 8.969 1.00 95.56 80 ASP A O 1
ATOM 568 N N . TYR A 1 81 ? 2.826 -5.870 8.277 1.00 95.94 81 TYR A N 1
ATOM 569 C CA . TYR A 1 81 ? 3.089 -6.207 6.888 1.00 95.94 81 TYR A CA 1
ATOM 570 C C . TYR A 1 81 ? 4.524 -5.848 6.532 1.00 95.94 81 TYR A C 1
ATOM 572 O O . TYR A 1 81 ? 4.991 -4.740 6.805 1.00 95.94 81 TYR A O 1
ATOM 580 N N . ARG A 1 82 ? 5.212 -6.760 5.846 1.00 95.56 82 ARG A N 1
ATOM 581 C CA . ARG A 1 82 ? 6.513 -6.512 5.226 1.00 95.56 82 ARG A CA 1
ATOM 582 C C . ARG A 1 82 ? 6.622 -7.292 3.929 1.00 95.56 82 ARG A C 1
ATOM 584 O O . ARG A 1 82 ? 6.360 -8.491 3.906 1.00 95.56 82 ARG A O 1
ATOM 591 N N . LYS A 1 83 ? 7.071 -6.629 2.864 1.00 95.31 83 LYS A N 1
ATOM 592 C CA . LYS A 1 83 ? 7.264 -7.277 1.565 1.00 95.31 83 LYS A CA 1
ATOM 593 C C . LYS A 1 83 ? 8.359 -6.612 0.752 1.00 95.31 83 LYS A C 1
ATOM 595 O O . LYS A 1 83 ? 8.501 -5.392 0.778 1.00 95.31 83 LYS A O 1
ATOM 600 N N . THR A 1 84 ? 9.094 -7.423 0.001 1.00 94.25 84 THR A N 1
ATOM 601 C CA . THR A 1 84 ? 10.080 -6.961 -0.976 1.00 94.25 84 THR A CA 1
ATOM 602 C C . THR A 1 84 ? 9.508 -7.110 -2.378 1.00 94.25 84 THR A C 1
ATOM 604 O O . THR A 1 84 ? 8.979 -8.163 -2.738 1.00 94.25 84 THR A O 1
ATOM 607 N N . PHE A 1 85 ? 9.606 -6.048 -3.167 1.00 91.81 85 PHE A N 1
ATOM 608 C CA . PHE A 1 85 ? 9.204 -6.017 -4.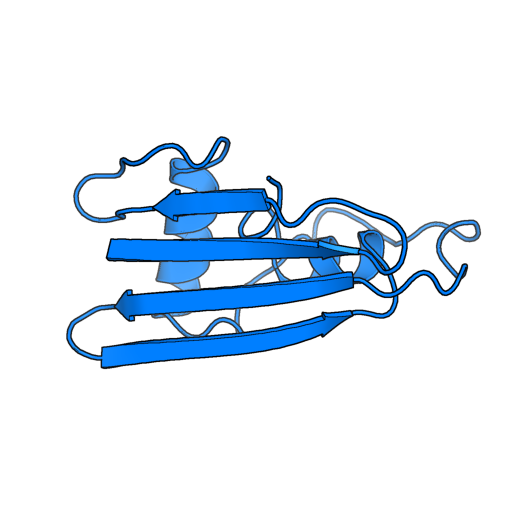566 1.00 91.81 85 PHE A CA 1
ATOM 609 C C . PHE A 1 85 ? 10.447 -5.944 -5.456 1.00 91.81 85 PHE A C 1
ATOM 611 O O . PHE A 1 85 ? 11.418 -5.305 -5.057 1.00 91.81 85 PHE A O 1
ATOM 618 N N . PRO A 1 86 ? 10.425 -6.536 -6.667 1.00 90.25 86 PRO A N 1
ATOM 619 C CA . PRO A 1 86 ? 11.585 -6.538 -7.566 1.00 90.25 86 PRO A CA 1
ATOM 620 C C . PRO A 1 86 ? 12.081 -5.146 -7.967 1.00 90.25 86 PRO A C 1
ATOM 622 O O . PRO A 1 86 ? 13.253 -4.981 -8.284 1.00 90.25 86 PRO A O 1
ATOM 625 N N . ASN A 1 87 ? 11.170 -4.170 -7.994 1.00 88.00 87 ASN A N 1
ATOM 626 C CA . ASN A 1 87 ? 11.454 -2.758 -8.214 1.00 88.00 87 ASN A CA 1
ATOM 627 C C . ASN A 1 87 ? 10.257 -1.881 -7.817 1.00 88.00 87 ASN A C 1
ATOM 629 O O . ASN A 1 87 ? 9.152 -2.374 -7.554 1.00 88.00 87 ASN A O 1
ATOM 633 N N . GLN A 1 88 ? 10.469 -0.563 -7.820 1.00 87.94 88 GLN A N 1
ATOM 634 C CA . GLN A 1 88 ? 9.455 0.438 -7.476 1.00 87.94 88 GLN A CA 1
ATOM 635 C C . GLN A 1 88 ? 8.226 0.406 -8.403 1.00 87.94 88 GLN A C 1
ATOM 637 O O . GLN A 1 88 ? 7.112 0.691 -7.961 1.00 87.94 88 GLN A O 1
ATOM 642 N N . CYS A 1 89 ? 8.388 0.027 -9.675 1.00 90.12 89 CYS A N 1
ATOM 643 C CA . CYS A 1 89 ? 7.248 -0.098 -10.581 1.00 90.12 89 CYS A CA 1
ATOM 644 C C . CYS A 1 89 ? 6.332 -1.259 -10.167 1.00 90.12 89 CYS A C 1
ATOM 646 O O . CYS A 1 89 ? 5.121 -1.081 -10.034 1.00 90.12 89 CYS A O 1
ATOM 648 N N . LYS A 1 90 ? 6.902 -2.440 -9.888 1.00 90.81 90 LYS A N 1
ATOM 649 C CA . LYS A 1 90 ? 6.138 -3.605 -9.411 1.00 90.81 90 LYS A CA 1
ATOM 650 C C . LYS A 1 90 ? 5.506 -3.365 -8.037 1.00 90.81 90 LYS A C 1
ATOM 652 O O . LYS A 1 90 ? 4.419 -3.886 -7.802 1.00 90.81 90 LYS A O 1
ATOM 657 N N . LEU A 1 91 ? 6.142 -2.568 -7.172 1.00 91.81 91 LEU A N 1
ATOM 658 C CA . LEU A 1 91 ? 5.532 -2.057 -5.940 1.00 91.81 91 LEU A CA 1
ATOM 659 C C . LEU A 1 91 ? 4.258 -1.261 -6.263 1.00 91.81 91 LEU A C 1
ATOM 661 O O . LEU A 1 91 ? 3.173 -1.695 -5.888 1.00 91.81 91 LEU A O 1
ATOM 665 N N . ARG A 1 92 ? 4.362 -0.156 -7.018 1.00 90.06 92 ARG A N 1
ATOM 666 C CA . ARG A 1 92 ? 3.211 0.712 -7.344 1.00 90.06 92 ARG A CA 1
ATOM 667 C C . ARG A 1 92 ? 2.076 -0.038 -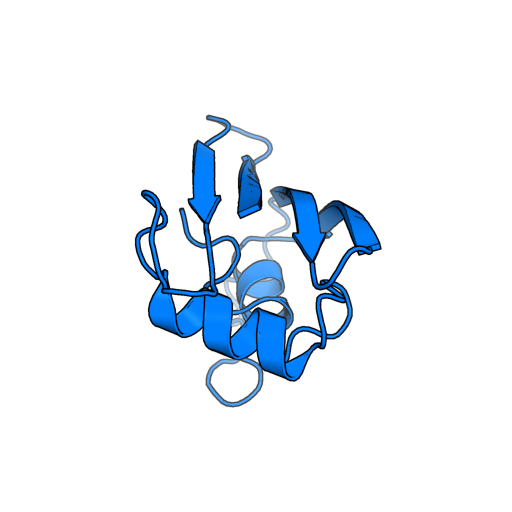8.043 1.00 90.06 92 ARG A C 1
ATOM 669 O O . ARG A 1 92 ? 0.919 0.109 -7.665 1.00 90.06 92 ARG A O 1
ATOM 676 N N . LEU A 1 93 ? 2.381 -0.929 -8.988 1.00 91.06 93 LEU A N 1
ATOM 677 C CA . LEU A 1 93 ? 1.346 -1.749 -9.631 1.00 91.06 93 LEU A CA 1
ATOM 678 C C . LEU A 1 93 ? 0.554 -2.609 -8.642 1.00 91.06 93 LEU A C 1
ATOM 680 O O . LEU A 1 93 ? -0.618 -2.877 -8.881 1.00 91.06 93 LEU A O 1
ATOM 684 N N . ARG A 1 94 ? 1.185 -3.052 -7.552 1.00 92.38 94 ARG A N 1
ATOM 685 C CA . ARG A 1 94 ? 0.568 -3.920 -6.545 1.00 92.38 94 ARG A CA 1
ATOM 686 C C . ARG A 1 94 ? -0.061 -3.163 -5.386 1.00 92.38 94 ARG A C 1
ATOM 688 O O . ARG A 1 94 ? -1.015 -3.669 -4.815 1.00 92.38 94 ARG A O 1
ATOM 695 N N . THR A 1 95 ? 0.468 -1.999 -5.026 1.00 93.69 95 THR A N 1
ATOM 696 C CA . THR A 1 95 ? 0.087 -1.294 -3.792 1.00 93.69 95 THR A CA 1
ATOM 697 C C . THR A 1 95 ? -0.454 0.111 -4.025 1.00 93.69 95 THR A C 1
ATOM 699 O O . THR A 1 95 ? -0.875 0.761 -3.072 1.00 93.69 95 THR A O 1
ATOM 702 N N . GLY A 1 96 ? -0.410 0.606 -5.262 1.00 92.38 96 GLY A N 1
ATOM 703 C CA . GLY A 1 96 ? -0.794 1.969 -5.605 1.00 92.38 96 GLY A CA 1
ATOM 704 C C . GLY A 1 96 ? 0.054 2.976 -4.835 1.00 92.38 96 GLY A C 1
ATOM 705 O O . GLY A 1 96 ? 1.250 2.762 -4.605 1.00 92.38 96 GLY A O 1
ATOM 706 N N . SER A 1 97 ? -0.591 4.039 -4.362 1.00 92.31 97 SER A N 1
ATOM 707 C CA . SER A 1 97 ? 0.058 5.128 -3.626 1.00 92.31 97 SER A CA 1
ATOM 708 C C . SER A 1 97 ? 0.350 4.821 -2.153 1.00 92.31 97 SER A C 1
ATOM 710 O O . SER A 1 97 ? 0.887 5.682 -1.466 1.00 92.31 97 SER A O 1
ATOM 712 N N . VAL A 1 98 ? 0.013 3.631 -1.640 1.00 95.12 98 VAL A N 1
ATOM 713 C CA . VAL A 1 98 ? 0.151 3.304 -0.205 1.00 95.12 98 VAL A CA 1
ATOM 714 C C . VAL A 1 98 ? 1.602 3.366 0.288 1.00 95.12 98 VAL A C 1
ATOM 716 O O . VAL A 1 98 ? 1.828 3.707 1.439 1.00 95.12 98 VAL A O 1
ATOM 719 N N . PHE A 1 99 ? 2.588 3.059 -0.560 1.00 94.62 99 PHE A N 1
ATOM 720 C CA . PHE A 1 99 ? 4.022 3.099 -0.213 1.00 94.62 99 PHE A CA 1
ATOM 721 C C . PHE A 1 99 ? 4.802 4.169 -0.993 1.00 94.62 99 PHE A C 1
ATOM 723 O O . PHE A 1 99 ? 6.022 4.077 -1.138 1.00 94.62 99 PHE A O 1
ATOM 730 N N . ASP A 1 100 ? 4.094 5.163 -1.524 1.00 90.25 100 ASP A N 1
ATOM 731 C CA . ASP A 1 100 ? 4.657 6.266 -2.298 1.00 90.25 100 ASP A CA 1
ATOM 732 C C . ASP A 1 100 ? 4.988 7.441 -1.357 1.00 90.25 100 ASP A C 1
ATOM 734 O O . ASP A 1 100 ? 4.103 8.236 -1.031 1.00 90.25 100 ASP A O 1
ATOM 738 N N . LEU A 1 101 ? 6.224 7.465 -0.823 1.00 86.81 101 LEU A N 1
ATOM 739 C CA . LEU A 1 101 ? 6.662 8.314 0.306 1.00 86.81 101 LEU A CA 1
ATOM 740 C C . LEU A 1 101 ? 7.794 9.295 -0.026 1.00 86.81 101 LEU A C 1
ATOM 742 O O . LEU A 1 101 ? 8.732 8.908 -0.764 1.00 86.81 101 LEU A O 1
#

Radius of gyration: 13.09 Å; Cα contacts (8 Å, |Δi|>4): 207; chains: 1; bounding box: 32×21×37 Å

Mean predicted aligne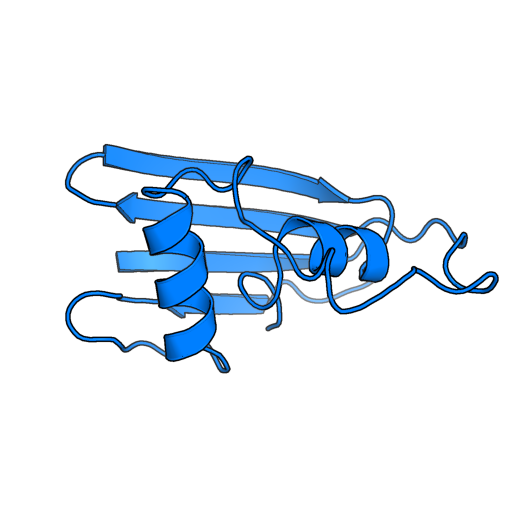d error: 5.06 Å

InterPro domains:
  IPR000691 Proteinase inhibitor I16, Streptomyces subtilisin-type inhibitor [PR00294] (20-47)
  IPR000691 Proteinase inhibitor I16, Streptomyces subtilisin-type inhibitor [PR00294] (76-92)
  IPR023549 Subtilisin inhibitor [PF00720] (5-87)
  IPR036819 Subtilisin inhib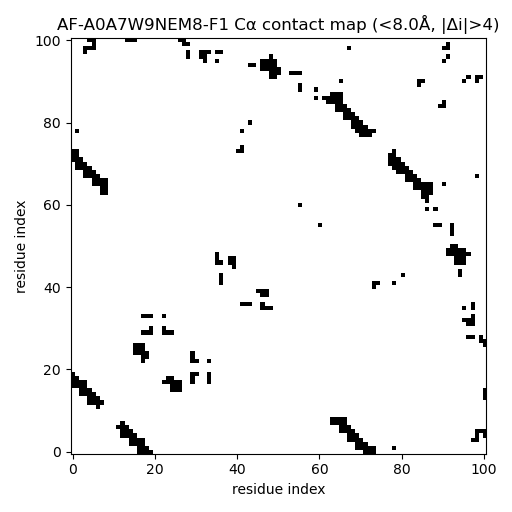itor-like superfamily [G3DSA:3.30.350.10] (1-101)
  IPR036819 Subtilisin inhibitor-like superfamily [SSF55399] (8-100)

Secondary structure (DSSP, 8-state):
-EEEEEEESSS--EEEEEEETTEEES-TTHHHHHHHHHHTTT-GGG--TTTTT----GGGG----EEEEEEEEETTEEEEEEEEESSHHHHHHHHGGGG--